Protein AF-A0A967T4H2-F1 (afdb_monomer_lite)

Structure (mmCIF, N/CA/C/O backbone):
data_AF-A0A967T4H2-F1
#
_entry.id   AF-A0A967T4H2-F1
#
loop_
_atom_site.group_PDB
_atom_site.id
_atom_site.type_symbol
_atom_site.label_atom_id
_atom_site.label_alt_id
_atom_site.label_comp_id
_atom_site.label_asym_id
_atom_site.label_entity_id
_atom_site.label_seq_id
_atom_site.pdbx_PDB_ins_code
_atom_site.Cartn_x
_atom_site.Cartn_y
_atom_site.Cartn_z
_atom_site.occupancy
_atom_site.B_iso_or_equiv
_atom_site.auth_seq_id
_atom_site.auth_comp_id
_atom_site.auth_asym_id
_atom_site.auth_atom_id
_atom_site.pdbx_PDB_model_num
ATOM 1 N N . GLN A 1 1 ? 4.993 2.610 19.037 1.00 56.19 1 GLN A N 1
ATOM 2 C CA . GLN A 1 1 ? 3.514 2.662 19.039 1.00 56.19 1 GLN A CA 1
ATOM 3 C C . GLN A 1 1 ? 3.181 3.987 19.687 1.00 56.19 1 GLN A C 1
ATOM 5 O O . GLN A 1 1 ? 3.388 4.118 20.883 1.00 56.19 1 GLN A O 1
ATOM 10 N N . ASP A 1 2 ? 2.782 4.981 18.893 1.00 71.94 2 ASP A N 1
ATOM 11 C CA . ASP A 1 2 ? 2.905 6.397 19.300 1.00 71.94 2 A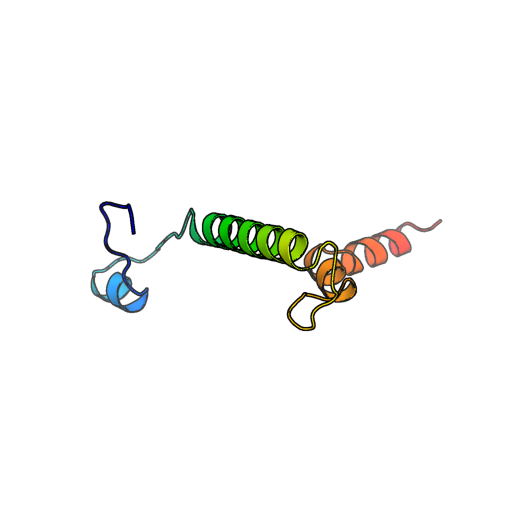SP A CA 1
ATOM 12 C C . ASP A 1 2 ? 1.539 7.108 19.322 1.00 71.94 2 ASP A C 1
ATOM 14 O O . ASP A 1 2 ? 1.449 8.331 19.370 1.00 71.94 2 ASP A O 1
ATOM 18 N N . GLY A 1 3 ? 0.456 6.326 19.249 1.00 84.88 3 GLY A N 1
ATOM 19 C CA . GLY A 1 3 ? -0.920 6.799 19.347 1.00 84.88 3 GLY A CA 1
ATOM 20 C C . GLY A 1 3 ? -1.492 6.602 20.749 1.00 84.88 3 GLY A C 1
ATOM 21 O O . GLY A 1 3 ? -1.022 5.768 21.517 1.00 84.88 3 GLY A O 1
ATOM 22 N N . LYS A 1 4 ? -2.553 7.350 21.065 1.00 91.75 4 LYS A N 1
ATOM 23 C CA . LYS A 1 4 ? -3.316 7.178 22.314 1.00 91.75 4 LYS A CA 1
ATOM 24 C C . LYS A 1 4 ? -4.253 5.966 22.278 1.00 91.75 4 LYS A C 1
ATOM 26 O O . LYS A 1 4 ? -4.696 5.514 23.327 1.00 91.75 4 LYS A O 1
ATOM 31 N N . THR A 1 5 ? -4.561 5.462 21.082 1.00 89.75 5 THR A N 1
ATOM 32 C CA . THR A 1 5 ? -5.431 4.301 20.876 1.00 89.75 5 THR A CA 1
ATOM 33 C C . THR A 1 5 ? -4.583 3.030 20.812 1.00 89.75 5 THR A C 1
ATOM 35 O O . THR A 1 5 ? -3.709 2.949 19.943 1.00 89.75 5 THR A O 1
ATOM 38 N N . PRO A 1 6 ? -4.822 2.035 21.684 1.00 88.19 6 PRO A N 1
ATOM 39 C CA . PRO A 1 6 ? -4.168 0.735 21.591 1.00 88.19 6 PRO A CA 1
ATOM 40 C C . PRO A 1 6 ? -4.455 0.057 20.247 1.00 88.19 6 PRO A C 1
ATOM 42 O O . PRO A 1 6 ? -5.577 0.112 19.743 1.00 88.19 6 PRO A O 1
ATOM 45 N N . CYS A 1 7 ? -3.448 -0.598 19.668 1.00 88.81 7 CYS A N 1
ATOM 46 C CA . CYS A 1 7 ? -3.628 -1.380 18.448 1.00 88.81 7 CYS A CA 1
ATOM 47 C C . CYS A 1 7 ? -4.254 -2.736 18.803 1.00 88.81 7 CYS A C 1
ATOM 49 O O . CYS A 1 7 ? -3.573 -3.604 19.348 1.00 88.81 7 CYS A O 1
ATOM 51 N N . LEU A 1 8 ? -5.549 -2.895 18.531 1.00 92.81 8 LEU A N 1
ATOM 52 C CA . LEU A 1 8 ? -6.288 -4.139 18.752 1.00 92.81 8 LEU A CA 1
ATOM 53 C C . LEU A 1 8 ? -6.506 -4.889 17.432 1.00 92.81 8 LEU A C 1
ATOM 55 O O . LEU A 1 8 ? -6.613 -4.278 16.366 1.00 92.81 8 LEU A O 1
ATOM 59 N N . HIS A 1 9 ? -6.608 -6.216 17.519 1.00 94.62 9 HIS A N 1
ATOM 60 C CA . HIS A 1 9 ? -7.047 -7.053 16.401 1.00 94.62 9 HIS A CA 1
ATOM 61 C C . HIS A 1 9 ? -8.495 -6.737 16.008 1.00 94.62 9 HIS A C 1
ATOM 63 O O . HIS A 1 9 ? -9.302 -6.345 16.855 1.00 94.62 9 HIS A O 1
ATOM 69 N N . ALA A 1 10 ? -8.823 -6.952 14.731 1.00 94.94 10 ALA A N 1
ATOM 70 C CA . ALA A 1 10 ? -10.165 -6.726 14.196 1.00 94.94 10 ALA A CA 1
ATOM 71 C C . ALA A 1 10 ? -11.247 -7.467 15.005 1.00 94.94 10 ALA A C 1
ATOM 73 O O . ALA A 1 10 ? -12.234 -6.846 15.383 1.00 94.94 10 ALA A O 1
ATOM 74 N N . ASP A 1 11 ? -11.006 -8.725 15.383 1.00 96.81 11 ASP A N 1
ATOM 75 C CA . ASP A 1 11 ? -11.953 -9.533 16.167 1.00 96.81 11 ASP A CA 1
ATOM 76 C C . ASP A 1 11 ? -12.244 -8.923 17.549 1.00 96.81 11 ASP A C 1
ATOM 78 O O . ASP A 1 11 ? -13.378 -8.931 18.025 1.00 96.81 11 ASP A O 1
ATOM 82 N N . ALA A 1 12 ? -11.230 -8.341 18.198 1.00 97.31 12 ALA A N 1
ATOM 83 C CA . ALA A 1 12 ? -11.406 -7.661 19.480 1.00 97.31 12 ALA A CA 1
ATOM 84 C C . ALA A 1 12 ? -12.185 -6.347 19.315 1.00 97.31 12 ALA A C 1
ATOM 86 O O . ALA A 1 12 ? -13.027 -6.016 20.147 1.00 97.31 12 ALA A O 1
ATOM 87 N N . LEU A 1 13 ? -11.941 -5.607 18.230 1.00 97.25 13 LEU A N 1
ATOM 88 C CA . LEU A 1 13 ? -12.719 -4.412 17.894 1.00 97.25 13 LEU A CA 1
ATOM 89 C C . LEU A 1 13 ? -14.187 -4.768 17.613 1.00 97.25 13 LEU A C 1
ATOM 91 O O . LEU A 1 13 ? -15.087 -4.063 18.071 1.00 97.25 13 LEU A O 1
ATOM 95 N N . GLU A 1 14 ? -14.441 -5.878 16.924 1.00 97.94 14 GLU A N 1
ATOM 96 C CA . GLU A 1 14 ? -15.793 -6.365 16.659 1.00 97.94 14 GLU A CA 1
ATOM 97 C C . GLU A 1 14 ? -16.528 -6.757 17.948 1.00 97.94 14 GLU A C 1
ATOM 99 O O . GLU A 1 14 ? -17.678 -6.354 18.140 1.00 97.94 14 GLU A O 1
ATOM 104 N N . GL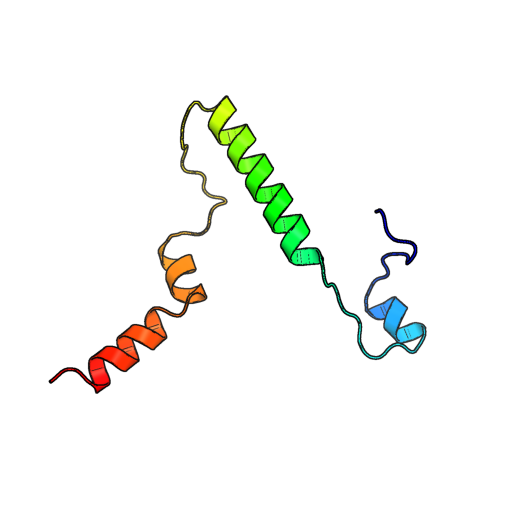N A 1 15 ? -15.861 -7.467 18.865 1.00 98.25 15 GLN A N 1
ATOM 105 C CA . GLN A 1 15 ? -16.419 -7.820 20.179 1.00 98.25 15 GLN A CA 1
ATOM 106 C C . GLN A 1 15 ? -16.782 -6.587 21.019 1.00 98.25 15 GLN A C 1
ATOM 108 O O . GLN A 1 15 ? -17.742 -6.621 21.786 1.00 98.25 15 GLN A O 1
ATOM 113 N N . LEU A 1 16 ? -16.053 -5.480 20.847 1.00 97.31 16 LEU A N 1
ATOM 114 C CA . LEU A 1 16 ? -16.362 -4.186 21.466 1.00 97.31 16 LEU A CA 1
ATOM 115 C C . LEU A 1 16 ? -17.515 -3.435 20.773 1.00 97.31 16 LEU A C 1
ATOM 117 O O . LEU A 1 16 ? -17.939 -2.386 21.255 1.00 97.31 16 LEU A O 1
ATOM 121 N N . GLY A 1 17 ? -18.036 -3.955 19.658 1.00 98.19 17 GLY A N 1
ATOM 122 C CA . GLY A 1 17 ? -19.172 -3.401 18.922 1.00 98.19 17 GLY A CA 1
ATOM 123 C C . GLY A 1 17 ? -18.804 -2.525 17.721 1.00 98.19 17 GLY A C 1
ATOM 124 O O . GLY A 1 17 ? -19.709 -2.012 17.056 1.00 98.19 17 GLY A O 1
ATOM 125 N N . PHE A 1 18 ? -17.517 -2.360 17.394 1.00 97.75 18 PHE A N 1
ATOM 126 C CA . PHE A 1 18 ? -17.106 -1.624 16.196 1.00 97.75 18 PHE A CA 1
ATOM 127 C C . PHE A 1 18 ? -17.439 -2.410 14.922 1.00 97.75 18 PHE A C 1
ATOM 129 O O . PHE A 1 18 ? -17.350 -3.634 14.882 1.00 97.75 18 PHE A O 1
ATOM 136 N N . LYS A 1 19 ? -17.827 -1.693 13.862 1.00 97.88 19 LYS A N 1
ATOM 137 C CA . LYS A 1 19 ? -18.184 -2.279 12.553 1.00 97.88 19 LYS A CA 1
ATOM 138 C C . LYS A 1 19 ? -17.197 -1.950 11.442 1.00 97.88 19 LYS A C 1
ATOM 140 O O . LYS A 1 19 ? -17.172 -2.627 10.423 1.00 97.88 19 LYS A O 1
ATOM 145 N N . ILE A 1 20 ? -16.401 -0.903 11.634 1.00 96.88 20 ILE A N 1
ATOM 146 C CA . ILE A 1 20 ? -15.384 -0.450 10.692 1.00 96.88 20 ILE A CA 1
ATOM 147 C C . ILE A 1 20 ? -14.161 -0.050 11.510 1.00 96.88 20 ILE A C 1
ATOM 149 O O . ILE A 1 20 ? -14.282 0.669 12.504 1.00 96.88 20 ILE A O 1
ATOM 153 N N . ALA A 1 21 ? -12.991 -0.493 11.064 1.00 94.56 21 ALA A N 1
ATOM 154 C CA . ALA A 1 21 ? -11.697 -0.049 11.555 1.00 94.56 21 ALA A CA 1
ATOM 155 C C . ALA A 1 21 ? -10.874 0.461 10.370 1.00 94.56 21 ALA A C 1
ATOM 157 O O . ALA A 1 21 ? -10.909 -0.119 9.286 1.00 94.56 21 ALA A O 1
ATOM 158 N N . ILE A 1 22 ? -10.139 1.552 10.574 1.00 94.19 22 ILE A N 1
ATOM 159 C CA . ILE A 1 22 ? -9.239 2.114 9.564 1.00 94.19 22 ILE A CA 1
ATOM 160 C C . ILE A 1 22 ? -7.798 2.068 10.063 1.00 94.19 22 ILE A C 1
ATOM 162 O O . ILE A 1 22 ? -7.532 2.251 11.251 1.00 94.19 22 ILE A O 1
ATOM 166 N N . TYR A 1 23 ? -6.862 1.886 9.135 1.00 92.25 23 TYR A N 1
ATOM 167 C CA . TYR A 1 23 ? -5.428 1.798 9.416 1.00 92.25 23 TYR A CA 1
ATOM 168 C C . TYR A 1 23 ? -4.659 2.855 8.607 1.00 92.25 23 TYR A C 1
ATOM 170 O O . TYR A 1 23 ? -3.872 2.519 7.721 1.00 92.25 23 TYR A O 1
ATOM 178 N N . PRO A 1 24 ? -4.884 4.155 8.880 1.00 92.12 24 PRO A N 1
ATOM 179 C CA . PRO A 1 24 ? -4.578 5.242 7.946 1.00 92.12 24 PRO A CA 1
ATOM 180 C C . PRO A 1 24 ? -3.092 5.380 7.603 1.00 92.12 24 PRO A C 1
ATOM 182 O O . PRO A 1 24 ? -2.750 5.840 6.521 1.00 92.12 24 PRO A O 1
ATOM 185 N N . SER A 1 25 ? -2.199 4.992 8.514 1.00 90.94 25 SER A N 1
ATOM 186 C CA . SER A 1 25 ? -0.749 5.119 8.329 1.00 90.94 25 SER A CA 1
ATOM 187 C C . SER A 1 25 ? -0.026 3.784 8.166 1.00 90.94 25 SER A C 1
ATOM 189 O O . SER A 1 25 ? 1.195 3.789 8.043 1.00 90.94 25 SER A O 1
ATOM 191 N N . MET A 1 26 ? -0.738 2.650 8.161 1.00 92.00 26 MET A N 1
ATOM 192 C CA . MET A 1 26 ? -0.113 1.322 8.164 1.00 92.00 26 MET A CA 1
ATOM 193 C C . MET A 1 26 ? 0.821 1.141 6.964 1.00 92.00 26 MET A C 1
ATOM 195 O O . MET A 1 26 ? 2.020 0.947 7.150 1.00 92.00 26 MET A O 1
ATOM 199 N N . LEU A 1 27 ? 0.293 1.282 5.745 1.00 95.94 27 LEU A N 1
ATOM 200 C CA . LEU A 1 27 ? 1.083 1.092 4.526 1.00 95.94 27 LEU A CA 1
ATOM 201 C C . LEU A 1 27 ? 2.179 2.148 4.376 1.00 95.94 27 LEU A C 1
ATOM 203 O O . LEU A 1 27 ? 3.306 1.812 4.031 1.00 95.94 27 LEU A O 1
ATOM 207 N N . PHE A 1 28 ? 1.886 3.409 4.704 1.00 95.31 28 PHE A N 1
ATOM 208 C CA . PHE A 1 28 ? 2.876 4.485 4.639 1.00 95.31 28 PHE A CA 1
ATOM 209 C C . PHE A 1 28 ? 4.082 4.224 5.554 1.00 95.31 28 PHE A C 1
ATOM 211 O O . PHE A 1 28 ? 5.224 4.387 5.131 1.00 95.31 28 PHE A O 1
ATOM 218 N N . ARG A 1 29 ? 3.847 3.786 6.798 1.00 93.44 29 ARG A N 1
ATOM 219 C CA . ARG A 1 29 ? 4.926 3.481 7.751 1.00 93.44 29 ARG A CA 1
ATOM 220 C C . ARG A 1 29 ? 5.766 2.292 7.291 1.00 93.44 29 AR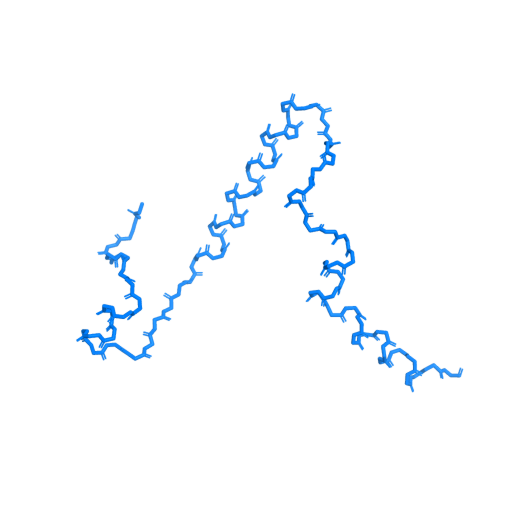G A C 1
ATOM 222 O O . ARG A 1 29 ? 6.986 2.355 7.400 1.00 93.44 29 ARG A O 1
ATOM 229 N N . ILE A 1 30 ? 5.124 1.245 6.771 1.00 95.81 30 ILE A N 1
ATOM 230 C CA . ILE A 1 30 ? 5.821 0.067 6.235 1.00 95.81 30 ILE A CA 1
ATOM 231 C C . ILE A 1 30 ? 6.677 0.464 5.029 1.00 95.81 30 ILE A C 1
ATOM 233 O O . ILE A 1 30 ? 7.853 0.119 4.987 1.00 95.81 30 ILE A O 1
ATOM 237 N N . ALA A 1 31 ? 6.127 1.245 4.096 1.00 95.94 31 ALA A N 1
ATOM 238 C CA . ALA A 1 31 ? 6.864 1.731 2.935 1.00 95.94 31 ALA A CA 1
ATOM 239 C C . ALA A 1 31 ? 8.073 2.586 3.344 1.00 95.94 31 ALA A C 1
ATOM 241 O O . ALA A 1 31 ? 9.173 2.373 2.842 1.00 95.94 31 ALA A O 1
ATOM 242 N N . ALA A 1 32 ? 7.897 3.520 4.285 1.00 97.06 32 ALA A N 1
ATOM 243 C CA . ALA A 1 32 ? 8.989 4.345 4.797 1.00 97.06 32 ALA A CA 1
ATOM 244 C C . ALA A 1 32 ? 10.111 3.500 5.418 1.00 97.06 32 ALA A C 1
ATOM 246 O O . ALA A 1 32 ? 11.280 3.721 5.110 1.00 97.06 32 ALA A O 1
ATOM 247 N N . TRP A 1 33 ? 9.754 2.512 6.243 1.00 96.31 33 TRP A N 1
ATOM 248 C CA . TRP A 1 33 ? 10.717 1.585 6.833 1.00 96.31 33 TRP A CA 1
ATOM 249 C C . TRP A 1 33 ? 11.455 0.764 5.764 1.00 96.31 33 TRP A C 1
ATOM 251 O O . TRP A 1 33 ? 12.683 0.770 5.745 1.00 96.31 33 TRP A O 1
ATOM 261 N N . ALA A 1 34 ? 10.736 0.145 4.824 1.00 94.44 34 ALA A N 1
ATOM 262 C CA . ALA A 1 34 ? 11.335 -0.664 3.760 1.00 94.44 34 ALA A CA 1
ATOM 263 C C . ALA A 1 34 ? 12.286 0.154 2.868 1.00 94.44 34 ALA A C 1
ATOM 265 O O . ALA A 1 34 ? 13.378 -0.302 2.535 1.00 94.44 34 ALA A O 1
ATOM 266 N N . MET A 1 35 ? 11.916 1.398 2.536 1.00 95.62 35 MET A N 1
ATOM 267 C CA . MET A 1 35 ? 12.795 2.312 1.802 1.00 95.62 35 MET A CA 1
ATOM 268 C C . MET A 1 35 ? 14.075 2.632 2.587 1.00 95.62 35 MET A C 1
ATOM 270 O O . MET A 1 35 ? 15.152 2.695 1.997 1.00 95.62 35 MET A O 1
ATOM 274 N N . GLN A 1 36 ? 13.994 2.824 3.909 1.00 96.94 36 GLN A N 1
ATOM 275 C CA . GLN A 1 36 ? 15.181 3.067 4.737 1.00 96.94 36 GLN A CA 1
ATOM 276 C C . GLN A 1 36 ? 16.099 1.844 4.830 1.00 96.94 36 GLN A C 1
ATOM 278 O O . GLN A 1 36 ? 17.315 2.004 4.713 1.00 96.94 36 GLN A O 1
ATOM 283 N N . GLU A 1 37 ? 15.538 0.646 5.005 1.00 94.19 37 GLU A N 1
ATOM 284 C CA . GLU A 1 37 ? 16.297 -0.612 5.019 1.00 94.19 37 GLU A CA 1
ATOM 285 C C . GLU A 1 37 ? 17.052 -0.821 3.703 1.00 94.19 37 GLU A C 1
ATOM 287 O O . GLU A 1 37 ? 18.255 -1.091 3.702 1.00 94.19 37 GLU A O 1
ATOM 292 N N . GLU A 1 38 ? 16.377 -0.605 2.573 1.00 92.50 38 GLU A N 1
ATOM 293 C CA . GLU A 1 38 ? 16.983 -0.737 1.252 1.00 92.50 38 GLU A CA 1
ATOM 294 C C . GLU A 1 38 ? 18.109 0.288 1.031 1.00 92.50 38 GLU A C 1
ATOM 296 O O . GLU A 1 38 ? 19.190 -0.058 0.560 1.00 92.50 38 GLU A O 1
ATOM 301 N N . LEU A 1 39 ? 17.928 1.542 1.457 1.00 94.56 39 LEU A N 1
ATOM 302 C CA . LEU A 1 39 ? 18.993 2.551 1.387 1.00 94.56 39 LEU A CA 1
ATOM 303 C C . LEU A 1 39 ? 20.199 2.197 2.273 1.00 94.56 39 LEU A C 1
ATOM 305 O O . LEU A 1 39 ? 21.352 2.398 1.873 1.00 94.56 39 LEU A O 1
ATOM 309 N N . ALA A 1 40 ? 19.961 1.672 3.479 1.00 94.62 40 ALA A N 1
ATOM 310 C CA . ALA A 1 40 ? 21.024 1.234 4.380 1.00 94.62 40 ALA A CA 1
ATOM 311 C C . ALA A 1 40 ? 21.817 0.065 3.780 1.00 94.62 40 ALA A C 1
ATOM 313 O O . ALA A 1 40 ? 23.054 0.047 3.825 1.00 94.62 40 ALA A O 1
ATOM 314 N N . ARG A 1 41 ? 21.105 -0.879 3.168 1.00 91.81 41 ARG A N 1
ATOM 315 C CA . ARG A 1 41 ? 21.674 -1.990 2.418 1.00 91.81 41 ARG A CA 1
ATOM 316 C C . ARG A 1 41 ? 22.496 -1.519 1.218 1.00 91.81 41 ARG A C 1
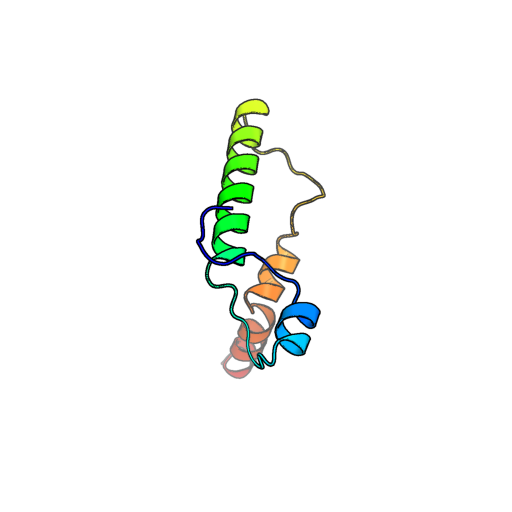ATOM 318 O O . ARG A 1 41 ? 23.673 -1.868 1.143 1.00 91.81 41 ARG A O 1
ATOM 325 N N . PHE A 1 42 ? 21.940 -0.663 0.362 1.00 93.12 42 PHE A N 1
ATOM 326 C CA . PHE A 1 42 ? 22.638 -0.080 -0.787 1.00 93.12 42 PHE A CA 1
ATOM 327 C C . PHE A 1 42 ? 23.970 0.567 -0.377 1.00 93.12 42 PHE A C 1
ATOM 329 O O . PHE A 1 42 ? 25.009 0.355 -1.007 1.00 93.12 42 PHE A O 1
ATOM 336 N N . LYS A 1 43 ? 23.973 1.318 0.735 1.00 95.12 43 LYS A N 1
ATOM 337 C CA . LYS A 1 43 ? 25.189 1.927 1.295 1.00 95.12 43 LYS A CA 1
ATOM 338 C C . LYS A 1 43 ? 26.220 0.882 1.735 1.00 95.12 43 LYS A C 1
ATOM 340 O O . LYS A 1 43 ? 27.408 1.061 1.467 1.00 95.12 43 LYS A O 1
ATOM 345 N N . ARG A 1 44 ? 25.791 -0.178 2.429 1.00 94.81 44 ARG A N 1
ATOM 346 C CA . ARG A 1 44 ? 26.663 -1.265 2.914 1.00 94.81 44 ARG A CA 1
ATOM 347 C C . ARG A 1 44 ? 27.286 -2.048 1.757 1.00 94.81 44 ARG A C 1
ATOM 349 O O . ARG A 1 44 ? 28.477 -2.344 1.796 1.00 94.81 44 ARG A O 1
ATOM 356 N N . GLU A 1 45 ? 26.491 -2.346 0.736 1.00 92.00 45 GLU A N 1
ATOM 357 C CA . GLU A 1 45 ? 26.882 -3.134 -0.440 1.00 92.00 45 GLU A CA 1
ATOM 358 C C . GLU A 1 45 ? 27.615 -2.304 -1.503 1.00 92.00 45 GLU A C 1
ATOM 360 O O . GLU A 1 45 ? 28.163 -2.861 -2.450 1.00 92.00 45 GLU A O 1
ATOM 365 N N . LYS A 1 46 ? 27.699 -0.978 -1.313 1.00 93.19 46 LYS A N 1
ATOM 366 C CA . LYS A 1 46 ? 28.307 -0.019 -2.253 1.00 93.19 46 LYS A CA 1
ATOM 367 C C . LYS A 1 46 ? 27.673 -0.073 -3.647 1.00 93.19 46 LYS A C 1
ATOM 369 O O . LYS A 1 46 ? 28.350 0.159 -4.647 1.00 93.19 46 LYS A O 1
ATOM 374 N N . GLY A 1 47 ? 26.378 -0.356 -3.714 1.00 88.81 47 GLY A N 1
ATOM 375 C CA . GLY A 1 47 ? 25.655 -0.471 -4.968 1.00 88.81 47 GLY A CA 1
ATOM 376 C C . GLY A 1 47 ? 24.363 -1.258 -4.827 1.00 88.81 47 GLY A C 1
ATOM 377 O O . GLY A 1 47 ? 23.995 -1.715 -3.747 1.00 88.81 47 GLY A O 1
ATOM 378 N N . TYR A 1 48 ? 23.674 -1.402 -5.954 1.00 85.12 48 TYR A N 1
ATOM 379 C CA . TYR A 1 48 ? 22.496 -2.246 -6.053 1.00 85.12 48 TYR A CA 1
ATOM 380 C C . TYR A 1 48 ? 22.938 -3.703 -6.196 1.00 85.12 48 TYR A C 1
ATOM 382 O O . TYR A 1 48 ? 23.485 -4.081 -7.232 1.00 85.12 48 TYR A O 1
ATOM 390 N N . ALA A 1 49 ? 22.690 -4.519 -5.177 1.00 80.12 49 ALA A N 1
ATOM 391 C CA . ALA A 1 49 ? 22.701 -5.967 -5.329 1.00 80.12 49 ALA A CA 1
ATOM 392 C C . ALA A 1 49 ? 21.277 -6.432 -5.664 1.00 80.12 49 ALA A C 1
ATOM 394 O O . ALA A 1 49 ? 20.344 -5.997 -4.984 1.00 80.12 49 ALA A O 1
ATOM 395 N N . PRO A 1 50 ? 21.060 -7.273 -6.683 1.00 73.25 50 PRO A N 1
ATOM 396 C CA . PRO A 1 50 ? 19.811 -8.013 -6.831 1.00 73.25 50 PRO A CA 1
ATOM 397 C C . PRO A 1 50 ? 19.597 -8.907 -5.606 1.00 73.25 50 PRO A C 1
ATOM 399 O O . PRO A 1 50 ? 20.563 -9.391 -5.023 1.00 73.25 50 PRO A O 1
ATOM 402 N N . A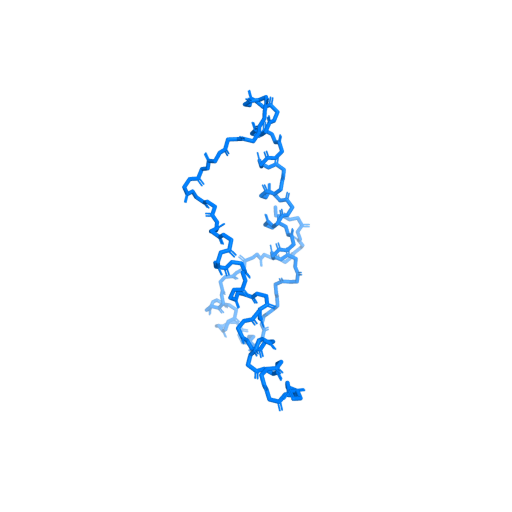SP A 1 51 ? 18.350 -9.084 -5.198 1.00 71.94 51 ASP A N 1
ATOM 403 C CA . ASP A 1 51 ? 17.972 -9.946 -4.080 1.00 71.94 51 ASP A CA 1
ATOM 404 C C . ASP A 1 51 ? 16.617 -10.561 -4.394 1.00 71.94 51 ASP A C 1
ATOM 406 O O . ASP A 1 51 ? 15.774 -9.891 -5.003 1.00 71.94 51 ASP A O 1
ATOM 410 N N . ASP A 1 52 ? 16.465 -11.828 -4.025 1.00 67.88 52 ASP A N 1
ATOM 411 C CA . ASP A 1 52 ? 15.335 -12.682 -4.393 1.00 67.88 52 ASP A CA 1
ATOM 412 C C . ASP A 1 52 ? 14.041 -12.251 -3.680 1.00 67.88 52 ASP A C 1
ATOM 414 O O . ASP A 1 52 ? 12.947 -12.589 -4.122 1.00 67.88 52 ASP A O 1
ATOM 418 N N . ASP A 1 53 ? 14.154 -11.432 -2.630 1.00 75.69 53 ASP A N 1
ATOM 419 C CA . ASP A 1 53 ? 13.022 -10.912 -1.856 1.00 75.69 53 ASP A CA 1
ATOM 420 C C . ASP A 1 53 ? 12.306 -9.714 -2.519 1.00 75.69 53 ASP A C 1
ATOM 422 O O . ASP A 1 53 ? 11.349 -9.161 -1.964 1.00 75.69 53 ASP A O 1
ATOM 426 N N . ARG A 1 54 ? 12.757 -9.259 -3.697 1.00 82.88 54 ARG A N 1
ATOM 427 C CA . ARG A 1 54 ? 12.135 -8.134 -4.416 1.00 82.88 54 ARG A CA 1
ATOM 428 C C . ARG A 1 54 ? 11.152 -8.619 -5.475 1.00 82.88 54 ARG A C 1
ATOM 430 O O . ARG A 1 54 ? 11.449 -9.542 -6.223 1.00 82.88 54 ARG A O 1
ATOM 437 N N . MET A 1 55 ? 10.036 -7.899 -5.616 1.00 88.88 55 MET A N 1
ATOM 438 C CA . MET A 1 55 ? 9.111 -8.114 -6.731 1.00 88.88 55 MET A CA 1
ATOM 439 C C . MET A 1 55 ? 9.835 -7.961 -8.070 1.00 88.88 55 MET A C 1
ATOM 441 O O . MET A 1 55 ? 10.525 -6.964 -8.320 1.00 88.88 55 MET A O 1
ATOM 445 N N . ALA A 1 56 ? 9.638 -8.939 -8.943 1.00 90.75 56 ALA A N 1
ATOM 446 C CA . ALA A 1 56 ? 10.067 -8.875 -10.320 1.00 90.75 56 ALA A CA 1
ATOM 447 C C . ALA A 1 56 ? 9.350 -7.727 -11.039 1.00 90.75 56 ALA A C 1
ATOM 449 O O . ALA A 1 56 ? 8.218 -7.354 -10.725 1.00 90.75 56 ALA A O 1
ATOM 450 N N . PHE A 1 57 ? 9.995 -7.177 -12.065 1.00 91.44 57 PHE A N 1
ATOM 451 C CA . PHE A 1 57 ? 9.413 -6.075 -12.829 1.00 91.44 57 PHE A CA 1
ATOM 452 C C . PHE A 1 57 ? 8.052 -6.436 -13.448 1.00 91.44 57 PHE A C 1
ATOM 454 O O . PHE A 1 57 ? 7.151 -5.604 -13.452 1.00 91.44 57 PHE A O 1
ATOM 461 N N . ALA A 1 58 ? 7.881 -7.682 -13.902 1.00 94.19 58 ALA A N 1
ATOM 462 C CA . ALA A 1 58 ? 6.607 -8.175 -14.426 1.00 94.19 58 ALA A CA 1
ATOM 463 C C . ALA A 1 58 ? 5.479 -8.114 -13.377 1.00 94.19 58 ALA A C 1
ATOM 465 O O . ALA A 1 58 ? 4.388 -7.645 -13.680 1.00 94.19 58 ALA A O 1
ATOM 466 N N . GLU A 1 59 ? 5.760 -8.480 -12.123 1.00 94.94 59 GLU A N 1
ATOM 467 C CA . GLU A 1 59 ? 4.780 -8.389 -11.031 1.00 94.94 59 GLU A CA 1
ATOM 468 C C . GLU A 1 59 ? 4.383 -6.933 -10.763 1.00 94.94 59 GLU A C 1
ATOM 470 O O . GLU A 1 59 ? 3.214 -6.626 -10.533 1.00 94.94 59 GLU A O 1
ATOM 475 N N . VAL A 1 60 ? 5.344 -6.005 -10.851 1.00 95.50 60 VAL A N 1
ATOM 476 C CA . VAL A 1 60 ? 5.052 -4.570 -10.745 1.00 95.50 60 VAL A CA 1
ATOM 477 C C . VAL A 1 60 ? 4.126 -4.125 -11.876 1.00 95.50 60 VAL A C 1
ATOM 479 O O . VAL A 1 60 ? 3.152 -3.430 -11.599 1.00 95.50 60 VAL A O 1
ATOM 482 N N . GLN A 1 61 ? 4.394 -4.525 -13.124 1.00 96.56 61 GLN A N 1
ATOM 483 C CA . GLN A 1 61 ? 3.551 -4.194 -14.281 1.00 96.56 61 GLN A CA 1
ATOM 484 C C . GLN A 1 61 ? 2.104 -4.666 -14.097 1.00 96.56 61 GLN A C 1
ATOM 486 O O . GLN A 1 61 ? 1.175 -3.899 -14.371 1.00 96.56 61 GLN A O 1
ATOM 491 N N . ASP A 1 62 ? 1.918 -5.881 -13.584 1.00 97.06 62 ASP A N 1
ATOM 492 C CA . ASP A 1 62 ? 0.596 -6.432 -13.284 1.00 97.06 62 ASP A CA 1
ATOM 493 C C . ASP A 1 62 ? -0.132 -5.597 -12.222 1.00 97.06 62 ASP A C 1
ATOM 495 O O . ASP A 1 62 ? -1.288 -5.215 -12.416 1.00 97.06 62 ASP A O 1
ATOM 499 N N . ILE A 1 63 ? 0.559 -5.226 -11.137 1.00 96.88 63 ILE A N 1
ATOM 500 C CA . ILE A 1 63 ? -0.003 -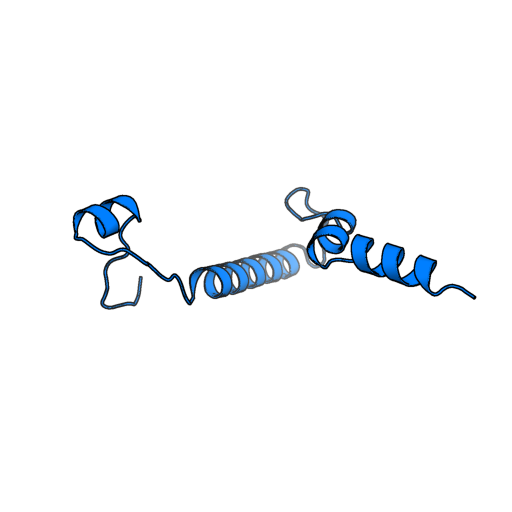4.399 -10.057 1.00 96.88 63 ILE A CA 1
ATOM 501 C C . ILE A 1 63 ? -0.406 -3.009 -10.561 1.00 96.88 63 ILE A C 1
ATOM 503 O O . ILE A 1 63 ? -1.460 -2.496 -10.179 1.00 96.88 63 ILE A O 1
ATOM 507 N N . VAL A 1 64 ? 0.422 -2.379 -11.400 1.00 96.81 64 VAL A N 1
ATOM 508 C CA . VAL A 1 64 ? 0.165 -1.014 -11.888 1.00 96.81 64 VAL A CA 1
ATOM 509 C C . VAL A 1 64 ? -0.771 -0.960 -13.102 1.00 96.81 64 VAL A C 1
ATOM 511 O O . VAL A 1 64 ? -1.049 0.127 -13.606 1.00 96.81 64 VAL A O 1
ATOM 514 N N . GLY A 1 65 ? -1.297 -2.104 -13.553 1.00 97.19 65 GLY A N 1
ATOM 515 C CA . GLY A 1 65 ? -2.373 -2.172 -14.545 1.00 97.19 65 GLY A CA 1
ATOM 516 C C . GLY A 1 65 ? -1.919 -2.121 -16.004 1.00 97.19 65 GLY A C 1
ATOM 517 O O . GLY A 1 65 ? -2.714 -1.771 -16.879 1.00 97.19 65 GLY A O 1
ATOM 518 N N . PHE A 1 66 ? -0.666 -2.478 -16.292 1.00 97.38 66 PHE A N 1
ATOM 519 C CA . PHE A 1 66 ? -0.160 -2.529 -17.668 1.00 97.38 66 PHE A CA 1
ATOM 520 C C . PHE A 1 66 ? -0.959 -3.483 -18.569 1.00 97.38 66 PHE A C 1
ATOM 522 O O . PHE A 1 66 ? -1.291 -3.064 -19.679 1.00 97.38 66 PHE A O 1
ATOM 529 N N . PRO A 1 67 ? -1.335 -4.705 -18.134 1.00 96.25 67 PRO A N 1
ATOM 530 C CA . PRO A 1 67 ? -2.110 -5.612 -18.982 1.00 96.25 67 PRO A CA 1
ATOM 531 C C . PRO A 1 67 ? -3.421 -4.987 -19.474 1.00 96.25 67 PRO A C 1
ATOM 533 O O . PRO A 1 67 ? -3.705 -4.994 -20.670 1.00 96.25 67 PRO A O 1
ATOM 536 N N . TRP A 1 68 ? -4.167 -4.347 -18.568 1.00 96.00 68 TRP A N 1
ATOM 537 C CA . TRP A 1 68 ? -5.405 -3.644 -18.910 1.00 96.00 68 TRP A CA 1
ATOM 538 C C . TRP A 1 68 ? -5.163 -2.500 -19.903 1.00 96.00 68 TRP A C 1
ATOM 540 O O . TRP A 1 68 ? -5.932 -2.313 -20.846 1.00 96.00 68 TRP A O 1
ATOM 550 N N . TYR A 1 69 ? -4.083 -1.738 -19.713 1.00 95.06 69 TYR A N 1
ATOM 551 C CA . TYR A 1 69 ? -3.720 -0.658 -20.626 1.00 95.06 69 TYR A CA 1
ATOM 552 C C . TYR A 1 69 ? -3.417 -1.174 -22.043 1.00 95.06 69 TYR A C 1
ATOM 554 O O . TYR A 1 69 ? -3.903 -0.595 -23.013 1.00 95.06 69 TYR A O 1
ATOM 562 N N . TYR A 1 70 ? -2.677 -2.277 -22.178 1.00 95.31 70 TYR A N 1
ATOM 563 C CA . TYR A 1 70 ? -2.355 -2.862 -23.484 1.00 95.31 70 TYR A CA 1
ATOM 564 C C . TYR A 1 70 ? -3.585 -3.432 -24.201 1.00 95.31 70 TYR A C 1
ATOM 566 O O . TYR A 1 70 ? -3.744 -3.221 -25.402 1.00 95.31 70 TYR A O 1
ATOM 574 N N . GLU A 1 71 ? -4.504 -4.081 -23.479 1.00 95.75 71 GLU A N 1
ATOM 575 C CA . GLU A 1 71 ? -5.793 -4.509 -24.046 1.00 95.75 71 GLU A CA 1
ATOM 576 C C . GLU A 1 71 ? -6.606 -3.322 -24.585 1.00 95.75 71 GLU A C 1
ATOM 578 O O . GLU A 1 71 ? -7.251 -3.412 -25.635 1.00 95.75 71 GLU A O 1
ATOM 583 N N . MET A 1 72 ? -6.570 -2.187 -23.879 1.00 95.00 72 MET A N 1
ATOM 584 C CA . MET A 1 72 ? -7.189 -0.950 -24.350 1.00 95.00 72 MET A CA 1
ATOM 585 C C . MET A 1 72 ? -6.495 -0.391 -25.590 1.00 95.00 72 MET A C 1
ATOM 587 O O . MET A 1 72 ? -7.193 0.045 -26.503 1.00 95.00 72 MET A O 1
ATOM 591 N N . GLU A 1 73 ? -5.164 -0.416 -25.656 1.00 95.75 73 GLU A N 1
ATOM 592 C CA . GLU A 1 73 ? -4.408 0.041 -26.828 1.00 95.75 73 GLU A CA 1
ATOM 593 C C . GLU A 1 73 ? -4.812 -0.727 -28.096 1.00 95.75 73 GLU A C 1
ATOM 595 O O . GLU A 1 73 ? -5.123 -0.100 -29.108 1.00 95.75 73 GLU A O 1
ATOM 600 N N . GLU A 1 74 ? -4.898 -2.061 -28.033 1.00 94.62 74 GLU A N 1
ATOM 601 C CA . GLU A 1 74 ? -5.297 -2.899 -29.175 1.00 94.62 74 GLU A CA 1
ATOM 602 C C . GLU A 1 74 ? -6.682 -2.537 -29.722 1.00 94.62 74 GLU A C 1
ATOM 604 O O . GLU A 1 74 ? -6.891 -2.489 -30.934 1.00 94.62 74 GLU A O 1
ATOM 609 N N . LYS A 1 75 ? -7.634 -2.210 -28.842 1.00 90.94 75 LYS A N 1
ATOM 610 C CA . LYS A 1 75 ? -8.995 -1.825 -29.243 1.00 90.94 75 LYS A CA 1
ATOM 611 C C . LYS A 1 75 ? -9.035 -0.541 -30.082 1.00 90.94 75 LYS A C 1
ATOM 613 O O . LYS A 1 75 ? -9.978 -0.348 -30.849 1.00 90.94 75 LYS A O 1
ATOM 618 N N . TYR A 1 76 ? -8.052 0.339 -29.916 1.00 90.38 76 TYR A N 1
ATOM 619 C CA . TYR A 1 76 ? -7.966 1.623 -30.615 1.00 90.38 76 TYR A CA 1
ATOM 620 C C . TYR A 1 76 ? -6.785 1.690 -31.590 1.00 90.38 76 TYR A C 1
ATOM 622 O O . TYR A 1 76 ? -6.475 2.770 -32.101 1.00 90.38 76 TYR A O 1
ATOM 630 N N . ARG A 1 77 ? -6.136 0.553 -31.867 1.00 86.56 77 ARG A N 1
ATOM 631 C CA . ARG A 1 77 ? -5.074 0.444 -32.866 1.00 86.56 77 ARG A CA 1
ATOM 632 C C . ARG A 1 77 ? -5.718 0.547 -34.259 1.00 86.56 77 ARG A C 1
ATOM 634 O O . ARG A 1 77 ? -6.579 -0.261 -34.601 1.00 86.56 77 ARG A O 1
ATOM 641 N N . ALA A 1 78 ? -5.366 1.606 -34.995 1.00 69.94 78 ALA A N 1
ATOM 642 C CA . ALA A 1 78 ? -5.882 1.911 -36.335 1.00 69.94 78 ALA A CA 1
ATOM 643 C C . ALA A 1 78 ? -5.444 0.885 -37.389 1.00 69.94 78 ALA A C 1
ATOM 645 O O . ALA A 1 78 ? -4.299 0.387 -37.278 1.00 69.94 78 ALA A O 1
#

pLDDT: mean 91.58, std 7.98, range [56.19, 98.25]

Secondary structure (DSSP, 8-state):
--SSS----HHHHHHTT-S----TTHHHHHHHHHHHHHHHHHHHHTS----TTSPPHHHHHHHTTHHHHHHHHHHT--

Radius of gyration: 20.24 Å; chains: 1; bounding box: 48×20×59 Å

Sequence (78 aa):
QDGKTPCLHADALEQLGFKIAIYPSMLFRIAAWAMQEELARFKREKGYAPDDDRMAFAEVQDIVGFPWYYEMEEKYRA

Foldseek 3Di:
DPDPDDDDDPVVCVVVPDDDDDDPCPVVVVVVVVVVVLVVVCVVVVHDDDDPPDDDPVNVCVVVCVVVVVVVCVVPPD